Protein AF-A0A200QTE1-F1 (afdb_monomer)

Radius of gyration: 19.61 Å; Cα contacts (8 Å, |Δi|>4): 58; chains: 1; bounding box: 22×60×49 Å

Solvent-accessible surface area (backbone atoms only — not comparable to full-atom values): 6431 Å² total; per-residue (Å²): 136,90,78,73,73,69,62,63,56,53,54,54,53,51,53,54,50,55,60,58,59,72,65,70,84,70,94,70,82,94,59,93,69,75,77,75,53,72,73,73,48,52,71,33,50,57,42,32,68,33,73,85,45,92,68,72,58,65,67,24,39,50,45,56,66,76,40,51,74,46,49,43,59,44,68,71,36,68,76,48,50,75,62,45,44,67,68,31,45,50,52,50,30,56,75,56,72,46,75,85,79,94,112

Nearest PDB structures (foldseek):
  4csa-assembly1_A  TM=2.570E-01  e=8.428E+00  human metapneumovirus

Sequence (103 aa):
MTMKTTSCTYIAVLMVAFVLVLSHEATVSTVAAATCNVNEFQPCYSLITSPDSPVSPEACCTVLKQRQNCICEFLVNPNFKNLVNPKNAEALAKRCGLAPPKC

Organism: Macleaya cordata (NCBI:txid56857)

Structure (mmCIF, N/CA/C/O backbone):
data_AF-A0A200QTE1-F1
#
_entry.id   AF-A0A200QTE1-F1
#
loop_
_atom_site.group_PDB
_atom_site.id
_atom_site.type_symbol
_atom_site.label_atom_id
_atom_site.label_alt_id
_atom_site.label_comp_id
_atom_site.label_asym_id
_atom_site.label_entity_id
_atom_site.label_seq_id
_atom_site.pdbx_PDB_ins_code
_atom_site.Cartn_x
_atom_site.Cartn_y
_atom_site.Cartn_z
_atom_site.occupancy
_atom_site.B_iso_or_equiv
_atom_site.auth_seq_id
_atom_site.auth_comp_id
_atom_site.auth_asym_id
_atom_site.auth_atom_id
_atom_site.pdbx_PDB_model_num
ATOM 1 N N . MET A 1 1 ? -6.217 49.472 31.608 1.00 38.44 1 MET A N 1
ATOM 2 C CA . MET A 1 1 ? -6.726 48.783 30.403 1.00 38.44 1 MET A CA 1
ATOM 3 C C . MET A 1 1 ? -6.256 47.335 30.451 1.00 38.44 1 MET A C 1
ATOM 5 O O . MET A 1 1 ? -5.108 47.053 30.147 1.00 38.44 1 MET A O 1
ATOM 9 N N . THR A 1 2 ? -7.102 46.429 30.938 1.00 40.25 2 THR A N 1
ATOM 10 C CA . THR A 1 2 ? -6.838 44.986 31.046 1.00 40.25 2 THR A CA 1
ATOM 11 C C . THR A 1 2 ? -7.227 44.307 29.731 1.00 40.25 2 THR A C 1
ATOM 13 O O . THR A 1 2 ? -8.350 43.847 29.546 1.00 40.25 2 THR A O 1
ATOM 16 N N . MET A 1 3 ? -6.309 44.306 28.761 1.00 44.44 3 MET A N 1
ATOM 17 C CA . MET A 1 3 ? -6.526 43.687 27.450 1.00 44.44 3 MET A CA 1
ATOM 18 C C . MET A 1 3 ? -6.125 42.206 27.467 1.00 44.44 3 MET A C 1
ATOM 20 O O . MET A 1 3 ? -4.959 41.856 27.347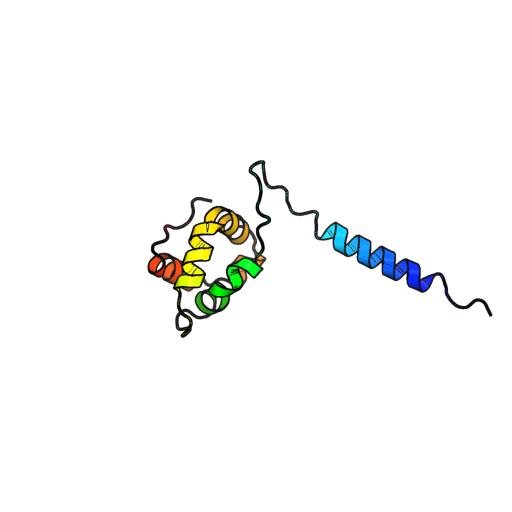 1.00 44.44 3 MET A O 1
ATOM 24 N N . LYS A 1 4 ? -7.145 41.350 27.600 1.00 48.12 4 LYS A N 1
ATOM 25 C CA . LYS A 1 4 ? -7.309 40.050 26.921 1.00 48.12 4 LYS A CA 1
ATOM 26 C C . LYS A 1 4 ? -6.081 39.120 26.831 1.00 48.12 4 LYS A C 1
ATOM 28 O O . LYS A 1 4 ? -5.751 38.645 25.751 1.00 48.12 4 LYS A O 1
ATOM 33 N N . THR A 1 5 ? -5.476 38.739 27.951 1.00 49.41 5 THR A N 1
ATOM 34 C CA . THR A 1 5 ? -4.512 37.615 27.985 1.00 49.41 5 THR A CA 1
ATOM 35 C C . THR A 1 5 ? -5.182 36.233 27.992 1.00 49.41 5 THR A C 1
ATOM 37 O O . THR A 1 5 ? -4.551 35.245 27.634 1.00 49.41 5 THR A O 1
ATOM 40 N N . THR A 1 6 ? -6.472 36.141 28.335 1.00 50.25 6 THR A N 1
ATOM 41 C CA . THR A 1 6 ? -7.208 34.866 28.482 1.00 50.25 6 THR A CA 1
ATOM 42 C C . THR A 1 6 ? -7.613 34.219 27.149 1.00 50.25 6 THR A C 1
ATOM 44 O O . THR A 1 6 ? -7.855 33.018 27.087 1.00 50.25 6 THR A O 1
ATOM 47 N N . SER A 1 7 ? -7.694 34.998 26.063 1.00 53.62 7 SER A N 1
ATOM 48 C CA . SER A 1 7 ? -8.218 34.511 24.776 1.00 53.62 7 SER A CA 1
ATOM 49 C C . SER A 1 7 ? -7.194 33.689 23.984 1.00 53.62 7 SER A C 1
ATOM 51 O O . SER A 1 7 ? -7.575 32.768 23.268 1.00 53.62 7 SER A O 1
ATOM 53 N N . CYS A 1 8 ? -5.899 33.994 24.122 1.00 51.88 8 CYS A N 1
ATOM 54 C CA . CYS A 1 8 ? -4.834 33.305 23.387 1.00 51.88 8 CYS A CA 1
ATOM 55 C C . CYS A 1 8 ? -4.511 31.928 23.983 1.00 51.88 8 CYS A C 1
ATOM 57 O O . CYS A 1 8 ? -4.215 30.990 23.247 1.00 51.88 8 CYS A O 1
ATOM 59 N N . THR A 1 9 ? -4.621 31.780 25.306 1.00 54.97 9 THR A N 1
ATOM 60 C CA . THR A 1 9 ? -4.415 30.497 25.994 1.00 54.97 9 THR A CA 1
ATOM 61 C C . THR A 1 9 ? -5.516 29.490 25.673 1.00 54.97 9 THR A C 1
ATOM 63 O O . THR A 1 9 ? -5.220 28.313 25.498 1.00 54.97 9 THR A O 1
ATOM 66 N N . TYR A 1 10 ? -6.764 29.936 25.508 1.00 55.56 10 TYR A N 1
ATOM 67 C CA . TYR A 1 10 ? -7.885 29.042 25.193 1.00 55.56 10 TYR A CA 1
ATOM 68 C C . TYR A 1 10 ? -7.768 28.417 23.792 1.00 55.56 10 TYR A C 1
ATOM 70 O O . TYR A 1 10 ? -8.023 27.228 23.614 1.00 55.56 10 TYR A O 1
ATOM 78 N N . 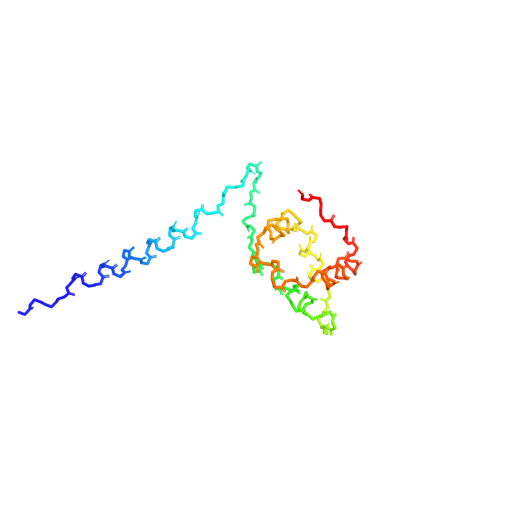ILE A 1 11 ? -7.308 29.1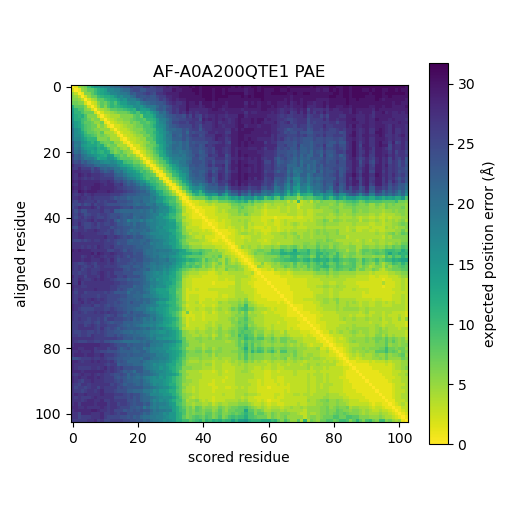98 22.808 1.00 56.88 11 ILE A N 1
ATOM 79 C CA . ILE A 1 11 ? -7.084 28.731 21.429 1.00 56.88 11 ILE A CA 1
ATOM 80 C C . ILE A 1 11 ? -5.916 27.735 21.377 1.00 56.88 11 ILE A C 1
ATOM 82 O O . ILE A 1 11 ? -6.006 26.715 20.695 1.00 56.88 11 ILE A O 1
ATOM 86 N N . ALA A 1 12 ? -4.845 27.987 22.136 1.00 55.72 12 ALA A N 1
ATOM 87 C CA . ALA A 1 12 ? -3.702 27.080 22.211 1.00 55.72 12 ALA A CA 1
ATOM 88 C C . ALA A 1 12 ? -4.078 25.724 22.836 1.00 55.72 12 ALA A C 1
ATOM 90 O O . ALA A 1 12 ? -3.689 24.680 22.318 1.00 55.72 12 ALA A O 1
ATOM 91 N N . VAL A 1 13 ? -4.887 25.723 23.901 1.00 57.88 13 VAL A N 1
ATOM 92 C CA . VAL A 1 13 ? -5.343 24.488 24.563 1.00 57.88 13 VAL A CA 1
ATOM 93 C C . VAL A 1 13 ? -6.300 23.687 23.671 1.00 57.88 13 VAL A C 1
ATOM 95 O O . VAL A 1 13 ? -6.186 22.465 23.606 1.00 57.88 13 VAL A O 1
ATOM 98 N N . LEU A 1 14 ? -7.187 24.355 22.925 1.00 54.72 14 LEU A N 1
ATOM 99 C CA . LEU A 1 14 ? -8.088 23.700 21.966 1.00 54.72 14 LEU A CA 1
ATOM 100 C C . LEU A 1 14 ? -7.340 23.060 20.790 1.00 54.72 14 LEU A C 1
ATOM 102 O O . LEU A 1 14 ? -7.683 21.952 20.386 1.00 54.72 14 LEU A O 1
ATOM 106 N N . MET A 1 15 ? -6.293 23.710 20.275 1.00 53.16 15 MET A N 1
ATOM 107 C CA . MET A 1 15 ? -5.453 23.150 19.208 1.00 53.16 15 MET A CA 1
ATOM 108 C C . MET A 1 15 ? -4.687 21.908 19.676 1.00 53.16 15 MET A C 1
ATOM 110 O O . MET A 1 15 ? -4.647 20.908 18.964 1.00 53.16 15 MET A O 1
ATOM 114 N N . VAL A 1 16 ? -4.131 21.928 20.893 1.00 54.56 16 VAL A N 1
ATOM 115 C CA . VAL A 1 16 ? -3.433 20.762 21.462 1.00 54.56 16 VAL A CA 1
ATOM 116 C C . VAL A 1 16 ? -4.412 19.614 21.730 1.00 54.56 16 VAL A C 1
ATOM 118 O O . VAL A 1 16 ? -4.096 18.464 21.438 1.00 54.56 16 VAL A O 1
ATOM 121 N N . ALA A 1 17 ? -5.628 19.908 22.200 1.00 51.75 17 ALA A N 1
ATOM 122 C CA . ALA A 1 17 ? -6.663 18.895 22.398 1.00 51.75 17 ALA A CA 1
ATOM 123 C C . ALA A 1 17 ? -7.129 18.257 21.075 1.00 51.75 17 ALA A C 1
ATOM 125 O O . ALA A 1 17 ? -7.323 17.046 21.025 1.00 51.75 17 ALA A O 1
ATOM 126 N N . PHE A 1 18 ? -7.247 19.029 19.988 1.00 49.62 18 PHE A N 1
ATOM 127 C CA . PHE A 1 18 ? -7.647 18.493 18.679 1.00 49.62 18 PHE A CA 1
ATOM 128 C C . PHE A 1 18 ? -6.575 17.569 18.075 1.00 49.62 18 PHE A C 1
ATOM 130 O O . PHE A 1 18 ? -6.902 16.539 17.489 1.00 49.62 18 PHE A O 1
ATOM 137 N N . VAL A 1 19 ? -5.291 17.881 18.287 1.00 52.03 19 VAL A N 1
ATOM 138 C CA . VAL A 1 19 ? -4.168 17.020 17.870 1.00 52.03 19 VAL A CA 1
ATOM 139 C C . VAL A 1 19 ? -4.109 15.725 18.691 1.00 52.03 19 VAL A C 1
ATOM 141 O O . VAL A 1 19 ? -3.772 14.677 18.146 1.00 52.03 19 VAL A O 1
ATOM 144 N N . LEU A 1 20 ? -4.475 15.767 19.977 1.00 48.66 20 LEU A N 1
ATOM 145 C CA . LEU A 1 20 ? -4.486 14.588 20.855 1.00 48.66 20 LEU A CA 1
ATOM 146 C C . LEU A 1 20 ? -5.690 13.656 20.634 1.00 48.66 20 LEU A C 1
ATOM 148 O O . LEU A 1 20 ? -5.612 12.472 20.956 1.00 48.66 20 LEU A O 1
ATOM 152 N N . VAL A 1 21 ? -6.799 14.162 20.088 1.00 49.41 21 VAL A N 1
ATOM 153 C CA . VAL A 1 21 ? -7.969 13.333 19.745 1.00 49.41 21 VAL A CA 1
ATOM 154 C C . VAL A 1 21 ? -7.758 12.596 18.416 1.00 49.41 21 VAL A C 1
ATOM 156 O O . VAL A 1 21 ? -8.191 11.456 18.284 1.00 49.41 21 VAL A O 1
ATOM 159 N N . LEU A 1 22 ? -7.012 13.180 17.472 1.00 47.62 22 LEU A N 1
ATOM 160 C CA . LEU A 1 22 ? -6.654 12.528 16.201 1.00 47.62 22 LEU A CA 1
ATOM 161 C C . LEU A 1 22 ? -5.628 11.390 16.349 1.00 47.62 22 LEU A C 1
ATOM 163 O O . LEU A 1 22 ? -5.418 10.634 15.406 1.00 47.62 22 LEU A O 1
ATOM 167 N N . SER A 1 23 ? -4.978 11.254 17.508 1.00 46.06 23 SER A N 1
ATOM 168 C CA . SER A 1 23 ? -3.996 10.195 17.774 1.00 46.06 23 SER A CA 1
ATOM 169 C C . SER A 1 23 ? -4.570 8.975 18.505 1.00 46.06 23 SER A C 1
ATOM 171 O O . SER A 1 23 ? -3.823 8.040 18.788 1.00 46.06 23 SER A O 1
ATOM 173 N N . HIS A 1 24 ? -5.876 8.951 18.803 1.00 40.38 24 HIS A N 1
ATOM 174 C CA . HIS A 1 24 ? -6.502 7.883 19.596 1.00 40.38 24 HIS A CA 1
ATOM 175 C C . HIS A 1 24 ? -7.088 6.708 18.797 1.00 40.38 24 HIS A C 1
ATOM 177 O O . HIS A 1 24 ? -7.682 5.806 19.385 1.00 40.38 24 HIS A O 1
ATOM 183 N N . GLU A 1 25 ? -6.877 6.653 17.485 1.00 47.00 25 GLU A N 1
ATOM 184 C CA . GLU A 1 25 ? -7.290 5.525 16.643 1.00 47.00 25 GLU A CA 1
ATOM 185 C C . GLU A 1 25 ? -6.079 4.785 16.065 1.00 47.00 25 GLU A C 1
ATOM 187 O O . GLU A 1 25 ? -5.831 4.765 14.867 1.00 47.00 25 GLU A O 1
ATOM 192 N N . ALA A 1 26 ? -5.299 4.157 16.945 1.00 42.72 26 ALA A N 1
ATOM 193 C CA . ALA A 1 26 ? -4.294 3.176 16.544 1.00 42.72 26 ALA A CA 1
ATOM 194 C C . ALA A 1 26 ? -4.229 2.027 17.557 1.00 42.72 26 ALA A C 1
ATOM 196 O O . ALA A 1 26 ? -3.205 1.751 18.179 1.00 42.72 26 ALA A O 1
ATOM 197 N N . THR A 1 27 ? -5.352 1.336 17.740 1.00 46.50 27 THR A N 1
ATOM 198 C CA . THR A 1 27 ? -5.345 -0.026 18.273 1.00 46.50 27 THR A CA 1
ATOM 199 C C . THR A 1 27 ? -4.918 -0.978 17.161 1.00 46.50 27 THR A C 1
ATOM 201 O O . THR A 1 27 ? -5.754 -1.615 16.531 1.00 46.50 27 THR A O 1
ATOM 204 N N . VAL A 1 28 ? -3.611 -1.091 16.901 1.00 46.00 28 VAL A N 1
ATOM 205 C CA . VAL A 1 28 ? -3.095 -2.185 16.067 1.00 46.00 28 VAL A CA 1
ATOM 206 C C . VAL A 1 28 ? -1.897 -2.849 16.734 1.00 46.00 28 VAL A C 1
ATOM 208 O O . VAL A 1 28 ? -0.863 -2.250 17.020 1.00 46.00 28 VAL A O 1
ATOM 211 N N . SER A 1 29 ? -2.123 -4.126 17.008 1.00 42.97 29 SER A N 1
ATOM 212 C CA . SER A 1 29 ? -1.243 -5.138 17.561 1.00 42.97 29 SER A CA 1
ATOM 213 C C . SER A 1 29 ? 0.198 -5.098 17.038 1.00 42.97 29 SER A C 1
ATOM 215 O O . SER A 1 29 ? 0.458 -5.219 15.848 1.00 42.97 29 SER A O 1
ATOM 217 N N . THR A 1 30 ? 1.135 -5.014 17.981 1.00 47.06 30 THR A N 1
ATOM 218 C CA . THR A 1 30 ? 2.398 -5.775 18.061 1.00 47.06 30 THR A CA 1
ATOM 219 C C . THR A 1 30 ? 2.976 -6.387 16.772 1.00 47.06 30 THR A C 1
ATOM 221 O O . THR A 1 30 ? 3.075 -7.603 16.670 1.00 47.06 30 THR A O 1
ATOM 224 N N . VAL A 1 31 ? 3.473 -5.569 15.850 1.00 43.72 31 VAL A N 1
ATOM 225 C CA . VAL A 1 31 ? 4.682 -5.808 15.034 1.00 43.72 31 VAL A CA 1
ATOM 226 C C . VAL A 1 31 ? 5.182 -4.411 14.694 1.00 43.72 31 VAL A C 1
ATOM 228 O O . VAL A 1 31 ? 4.350 -3.593 14.335 1.00 43.72 31 VAL A O 1
ATOM 231 N N . ALA A 1 32 ? 6.476 -4.112 14.863 1.00 44.72 32 ALA A N 1
ATOM 232 C CA . ALA A 1 32 ? 7.096 -2.802 14.616 1.00 44.72 32 ALA A CA 1
ATOM 233 C C . ALA A 1 32 ? 6.413 -2.018 13.472 1.00 44.72 32 ALA A C 1
ATOM 235 O O . ALA A 1 32 ? 6.715 -2.216 12.295 1.00 44.72 32 ALA A O 1
ATOM 236 N N . ALA A 1 33 ? 5.437 -1.182 13.832 1.00 46.66 33 ALA A N 1
ATOM 237 C CA . ALA A 1 33 ? 4.534 -0.581 12.872 1.00 46.66 33 ALA A CA 1
ATOM 238 C C . ALA A 1 33 ? 5.266 0.606 12.265 1.00 46.66 33 ALA A C 1
ATOM 240 O O . ALA A 1 33 ? 5.412 1.654 12.894 1.00 46.66 33 ALA A O 1
ATOM 241 N N . ALA A 1 34 ? 5.748 0.444 11.034 1.00 53.59 34 ALA A N 1
ATOM 242 C CA . ALA A 1 34 ? 5.861 1.604 10.173 1.00 53.59 34 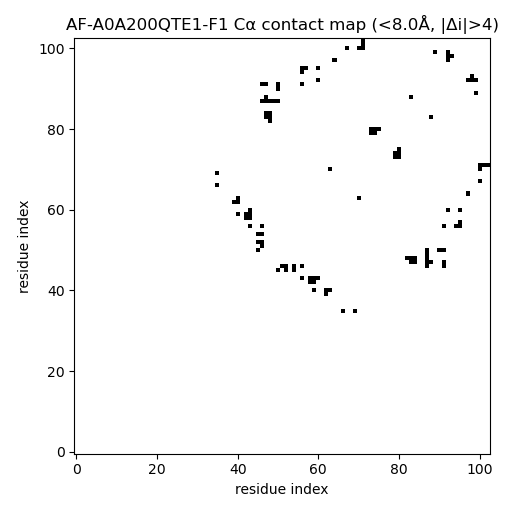ALA A CA 1
ATOM 243 C C . ALA A 1 34 ? 4.461 2.223 10.142 1.00 53.59 34 ALA A C 1
ATOM 245 O O . ALA A 1 34 ? 3.519 1.572 9.696 1.00 53.59 34 ALA A O 1
ATOM 246 N N . THR A 1 35 ? 4.313 3.414 10.712 1.00 67.25 35 THR A N 1
ATOM 247 C CA . THR A 1 35 ? 3.046 4.137 10.766 1.00 67.25 35 THR A CA 1
ATOM 248 C C . THR A 1 35 ? 2.488 4.214 9.353 1.00 67.25 35 THR A C 1
ATOM 250 O O . THR A 1 35 ? 3.099 4.831 8.481 1.00 67.25 35 THR A O 1
ATOM 253 N N . CYS A 1 36 ? 1.364 3.543 9.106 1.00 73.69 36 CYS A N 1
ATOM 254 C CA . CYS A 1 36 ? 0.765 3.476 7.784 1.00 73.69 36 CYS A CA 1
ATOM 255 C C . CYS A 1 36 ? 0.269 4.865 7.383 1.00 73.69 36 CYS A C 1
ATOM 257 O O . CYS A 1 36 ? -0.768 5.334 7.846 1.00 73.69 36 CYS A O 1
ATOM 259 N N . ASN A 1 37 ? 1.037 5.552 6.535 1.00 81.00 37 ASN A N 1
ATOM 260 C CA . ASN A 1 37 ? 0.716 6.898 6.090 1.00 81.00 37 ASN A CA 1
ATOM 261 C C . ASN A 1 37 ? 0.186 6.860 4.656 1.00 81.00 37 ASN A C 1
ATOM 263 O O . ASN A 1 37 ? 0.865 6.437 3.724 1.00 81.00 37 ASN A O 1
ATOM 267 N N . VAL A 1 38 ? -1.035 7.353 4.475 1.00 77.00 38 VAL A N 1
ATOM 268 C CA . VAL A 1 38 ? -1.732 7.436 3.183 1.00 77.00 38 VAL A CA 1
ATOM 269 C C . VAL A 1 38 ? -0.904 8.181 2.136 1.00 77.00 38 VAL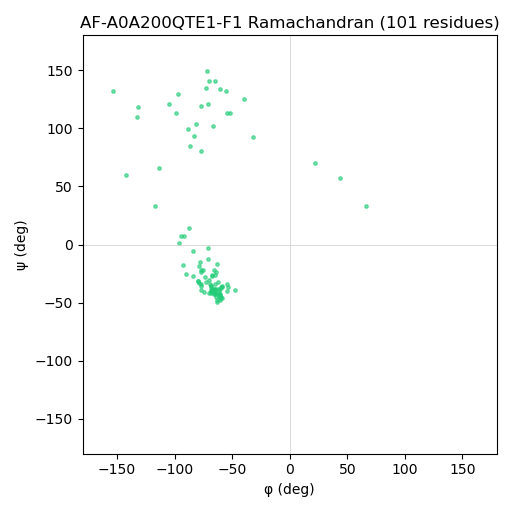 A C 1
ATOM 271 O O . VAL A 1 38 ? -0.927 7.824 0.960 1.00 77.00 38 VAL A O 1
ATOM 274 N N . ASN A 1 39 ? -0.130 9.184 2.557 1.00 81.50 39 ASN A N 1
ATOM 275 C CA . ASN A 1 39 ? 0.703 9.978 1.659 1.00 81.50 39 ASN A CA 1
ATOM 276 C C . ASN A 1 39 ? 1.807 9.144 0.996 1.00 81.50 39 ASN A C 1
ATOM 278 O O . ASN A 1 39 ? 2.240 9.483 -0.102 1.00 81.50 39 ASN A O 1
ATOM 282 N N . GLU A 1 40 ? 2.227 8.023 1.593 1.00 82.44 40 GLU A N 1
ATOM 283 C CA . GLU A 1 40 ? 3.177 7.106 0.949 1.00 82.44 40 GLU A CA 1
ATOM 284 C C . GLU A 1 40 ? 2.583 6.445 -0.305 1.00 82.44 40 GLU A C 1
ATOM 286 O O . GLU A 1 40 ? 3.322 6.045 -1.200 1.00 82.44 40 GLU A O 1
ATOM 291 N N . PHE A 1 41 ? 1.250 6.391 -0.417 1.00 83.94 41 PHE A N 1
ATOM 292 C CA . PHE A 1 41 ? 0.512 5.849 -1.560 1.00 83.94 41 PHE A CA 1
ATOM 293 C C . PHE A 1 41 ? 0.105 6.922 -2.578 1.00 83.94 41 PHE A C 1
ATOM 295 O O . PHE A 1 41 ? -0.582 6.616 -3.554 1.00 83.94 41 PHE A O 1
ATOM 302 N N . GLN A 1 42 ? 0.569 8.166 -2.419 1.00 84.00 42 GLN A N 1
ATOM 303 C CA . GLN A 1 42 ? 0.374 9.236 -3.399 1.00 84.00 42 GLN A CA 1
ATOM 304 C C . GLN A 1 42 ? 0.698 8.833 -4.854 1.00 84.00 42 GLN A C 1
ATOM 306 O O . GLN A 1 42 ? -0.086 9.219 -5.728 1.00 84.00 42 GLN A O 1
ATOM 311 N N . PRO A 1 43 ? 1.749 8.038 -5.178 1.00 83.31 43 PRO A N 1
ATOM 312 C CA . PRO A 1 43 ? 1.982 7.606 -6.562 1.00 83.31 43 PRO A CA 1
ATOM 313 C C . PRO A 1 43 ? 0.861 6.726 -7.141 1.00 83.31 43 PRO A C 1
ATOM 315 O O . PRO A 1 43 ? 0.772 6.571 -8.356 1.00 83.31 43 PRO A O 1
ATOM 318 N N . CYS A 1 44 ? -0.008 6.159 -6.303 1.00 85.25 44 CYS A N 1
ATOM 319 C CA . CYS A 1 44 ? -1.134 5.330 -6.724 1.00 85.25 44 CYS A CA 1
ATOM 320 C C . CYS A 1 44 ? -2.442 6.101 -6.906 1.00 85.25 44 CYS A C 1
ATOM 322 O O . CYS A 1 44 ? -3.351 5.591 -7.558 1.00 85.25 44 CYS A O 1
ATOM 324 N N . TYR A 1 45 ? -2.566 7.308 -6.348 1.00 82.69 45 TYR A N 1
ATOM 325 C CA . TYR A 1 45 ? -3.849 8.007 -6.266 1.00 82.69 45 TYR A CA 1
ATOM 326 C C . TYR A 1 45 ? -4.478 8.241 -7.646 1.00 82.69 45 TYR A C 1
ATOM 328 O O . TYR A 1 45 ? -5.649 7.924 -7.865 1.00 82.69 45 TYR A O 1
ATOM 336 N N . SER A 1 46 ? -3.682 8.704 -8.612 1.00 80.12 46 SER A N 1
ATOM 337 C CA . SER A 1 46 ? -4.150 8.950 -9.981 1.00 80.12 46 SER A CA 1
ATOM 338 C C . SER A 1 46 ? -4.588 7.672 -10.701 1.00 80.12 46 SER A C 1
ATOM 340 O O . SER A 1 46 ? -5.542 7.720 -11.464 1.00 80.12 46 SER A O 1
ATOM 342 N N . LEU A 1 47 ? -3.944 6.531 -10.427 1.00 80.81 47 LEU A N 1
ATOM 343 C CA . LEU A 1 47 ? -4.266 5.232 -11.042 1.00 80.81 47 LEU A CA 1
ATOM 344 C C . LEU A 1 47 ? -5.496 4.571 -10.418 1.00 80.81 47 LEU A C 1
ATOM 346 O O . LEU A 1 47 ? -6.246 3.871 -11.092 1.00 80.81 47 LEU A O 1
ATOM 350 N N . ILE A 1 48 ? -5.704 4.786 -9.121 1.00 79.69 48 ILE A N 1
ATOM 351 C CA . ILE A 1 48 ? -6.865 4.264 -8.403 1.00 79.69 48 ILE A CA 1
ATOM 352 C C . ILE A 1 48 ? -8.125 5.061 -8.771 1.00 79.69 48 ILE A C 1
ATOM 354 O O . ILE A 1 48 ? -9.198 4.485 -8.973 1.00 79.69 48 ILE A O 1
ATOM 358 N N . THR A 1 49 ? -7.995 6.383 -8.891 1.00 78.56 49 THR A N 1
ATOM 359 C CA . THR A 1 49 ? -9.104 7.270 -9.269 1.00 78.56 49 THR A CA 1
ATOM 360 C C . THR A 1 49 ? -9.411 7.210 -10.765 1.00 78.56 49 THR A C 1
ATOM 362 O O . THR A 1 49 ? -10.581 7.197 -11.137 1.00 78.56 49 THR A O 1
ATOM 365 N N . SER A 1 50 ? -8.387 7.118 -11.619 1.00 80.12 50 SER A N 1
ATOM 366 C CA . SER A 1 50 ? -8.515 7.049 -13.080 1.00 80.12 50 SER A CA 1
ATOM 367 C C . SER A 1 50 ? -7.646 5.919 -13.655 1.00 80.12 50 SER A C 1
ATOM 369 O O . SER A 1 50 ? -6.420 6.048 -13.691 1.00 80.12 50 SER A O 1
ATOM 371 N N . PRO A 1 51 ? -8.240 4.820 -14.153 1.00 70.12 51 PRO A N 1
ATOM 372 C CA . PRO A 1 51 ? -7.473 3.676 -14.647 1.00 70.12 51 PRO A CA 1
ATOM 373 C C . PRO A 1 51 ? -6.690 4.006 -15.931 1.00 70.12 51 PRO A C 1
ATOM 375 O O . PRO A 1 51 ? -5.634 3.423 -16.163 1.00 70.12 51 PRO A O 1
ATOM 378 N N . ASP A 1 52 ? -7.160 4.987 -16.710 1.00 73.62 52 ASP A N 1
ATOM 379 C CA . ASP A 1 52 ? -6.528 5.491 -17.939 1.00 73.62 52 ASP A CA 1
ATOM 380 C C . ASP A 1 52 ? -5.499 6.606 -17.685 1.00 73.62 52 ASP A C 1
ATOM 382 O O . ASP A 1 52 ? -5.112 7.336 -18.600 1.00 73.62 52 ASP A O 1
ATOM 386 N N . SER A 1 53 ? -5.067 6.795 -16.434 1.00 76.81 53 SER A N 1
ATOM 387 C CA . SER A 1 53 ? -4.066 7.811 -16.123 1.00 76.81 53 SER A CA 1
ATOM 388 C C . SER A 1 53 ? -2.759 7.527 -16.885 1.00 76.81 53 SER A C 1
ATOM 390 O O . SER A 1 53 ? -2.272 6.393 -16.854 1.00 76.81 53 SER A O 1
ATOM 392 N N . PRO A 1 54 ? -2.137 8.538 -17.528 1.00 74.06 54 PRO A N 1
ATOM 393 C CA . PRO A 1 54 ? -0.891 8.362 -18.279 1.00 74.06 54 PRO A CA 1
ATOM 394 C C . PRO A 1 54 ? 0.324 8.109 -17.374 1.00 74.06 54 PRO A C 1
ATOM 396 O O . PRO A 1 54 ? 1.436 7.932 -17.866 1.00 74.06 54 PRO A O 1
ATOM 399 N N . VAL A 1 55 ? 0.138 8.129 -16.049 1.00 77.88 55 VAL A N 1
ATOM 400 C CA . VAL A 1 55 ? 1.215 7.891 -15.091 1.00 77.88 55 VAL A CA 1
ATOM 401 C C . VAL A 1 55 ? 1.660 6.431 -15.118 1.00 77.88 55 VAL A C 1
ATOM 403 O O . VAL A 1 55 ? 0.865 5.493 -15.226 1.00 77.88 55 VAL A O 1
ATOM 406 N N . SER A 1 56 ? 2.968 6.246 -15.002 1.00 79.38 56 SER A N 1
ATOM 407 C CA . SER A 1 56 ? 3.580 4.926 -15.018 1.00 79.38 56 SER A CA 1
ATOM 408 C C . SER A 1 56 ? 3.285 4.171 -13.708 1.00 79.38 56 SER A C 1
ATOM 410 O O . SER A 1 56 ? 3.388 4.756 -12.626 1.00 79.38 56 SER A O 1
ATOM 412 N N . PRO A 1 57 ? 2.889 2.887 -13.759 1.00 84.69 57 PRO A N 1
ATOM 413 C CA . PRO A 1 57 ? 2.421 2.139 -12.596 1.00 84.69 57 PRO A CA 1
ATOM 414 C C . PRO A 1 57 ? 3.556 1.650 -11.694 1.00 84.69 57 PRO A C 1
ATOM 416 O O . PRO A 1 57 ? 3.275 1.237 -10.577 1.00 84.69 57 PRO A O 1
ATOM 419 N N . GLU A 1 58 ? 4.821 1.653 -12.127 1.00 89.25 58 GLU A N 1
ATOM 420 C CA . GLU A 1 58 ? 5.907 0.942 -11.437 1.00 89.25 58 GLU A CA 1
ATOM 421 C C . GLU A 1 58 ? 6.162 1.498 -10.036 1.00 89.25 58 GLU A C 1
ATOM 423 O O . GLU A 1 58 ? 6.322 0.730 -9.082 1.00 89.25 58 GLU A O 1
ATOM 428 N N . ALA A 1 59 ? 6.148 2.827 -9.897 1.00 87.25 59 ALA A N 1
ATOM 429 C CA . ALA A 1 59 ? 6.292 3.489 -8.604 1.00 87.25 59 ALA A CA 1
ATOM 430 C C . ALA A 1 59 ? 5.142 3.098 -7.665 1.00 87.25 59 ALA A C 1
ATOM 432 O O . ALA A 1 59 ? 5.373 2.715 -6.519 1.00 87.25 59 ALA A O 1
ATOM 433 N N . CYS A 1 60 ? 3.909 3.095 -8.178 1.00 88.88 60 CYS A N 1
ATOM 434 C CA . CYS A 1 60 ? 2.752 2.650 -7.413 1.00 88.88 60 CYS A CA 1
ATOM 435 C C . CYS A 1 60 ? 2.851 1.164 -7.028 1.00 88.88 60 CYS A C 1
ATOM 437 O O . CYS A 1 60 ? 2.695 0.810 -5.861 1.00 88.88 60 CYS A O 1
ATOM 439 N N . CYS A 1 61 ? 3.179 0.283 -7.975 1.00 89.81 61 CYS A N 1
ATOM 440 C CA . CYS A 1 61 ? 3.326 -1.148 -7.727 1.00 89.81 61 CYS A CA 1
ATOM 441 C C . CYS A 1 61 ? 4.398 -1.445 -6.673 1.00 89.81 61 CYS A C 1
ATOM 443 O O . CYS A 1 61 ? 4.236 -2.372 -5.880 1.00 89.81 61 CYS A O 1
ATOM 445 N N . THR A 1 62 ? 5.484 -0.670 -6.656 1.00 90.00 62 THR A N 1
ATOM 446 C CA . THR A 1 62 ? 6.556 -0.797 -5.661 1.00 90.00 62 THR A CA 1
ATOM 447 C C . THR A 1 62 ? 6.035 -0.491 -4.261 1.00 90.00 62 THR A C 1
ATOM 449 O O . THR A 1 62 ? 6.205 -1.311 -3.359 1.00 90.00 62 THR A O 1
ATOM 452 N N . VAL A 1 63 ? 5.322 0.627 -4.092 1.00 86.62 63 VAL A N 1
ATOM 453 C CA . VAL A 1 63 ? 4.708 0.995 -2.808 1.00 86.62 63 VAL A CA 1
ATOM 454 C C . VAL A 1 63 ? 3.694 -0.058 -2.363 1.00 86.62 63 VAL A C 1
ATOM 456 O O . VAL A 1 63 ? 3.760 -0.535 -1.230 1.00 86.62 63 VAL A O 1
ATOM 459 N N . LEU A 1 64 ? 2.801 -0.490 -3.261 1.00 87.38 64 LEU A N 1
ATOM 460 C CA . LEU A 1 64 ? 1.783 -1.497 -2.947 1.00 87.38 64 LEU A CA 1
ATOM 461 C C . LEU A 1 64 ? 2.402 -2.830 -2.489 1.00 87.38 64 LEU A C 1
ATOM 463 O O . LEU A 1 64 ? 1.871 -3.482 -1.592 1.00 87.38 64 LEU A O 1
ATOM 467 N N . LYS A 1 65 ? 3.540 -3.232 -3.071 1.00 86.69 65 LYS A N 1
ATOM 468 C CA . LYS A 1 65 ? 4.289 -4.434 -2.664 1.00 86.69 65 LYS A CA 1
ATOM 469 C C . LYS A 1 65 ? 4.954 -4.274 -1.300 1.00 86.69 65 LYS A C 1
ATOM 471 O O . LYS A 1 65 ? 4.921 -5.202 -0.500 1.00 86.69 65 LYS A O 1
ATOM 476 N N . GLN A 1 66 ? 5.548 -3.115 -1.029 1.00 87.00 66 GLN A N 1
ATOM 477 C CA . GLN A 1 66 ? 6.265 -2.856 0.224 1.00 87.00 66 GLN A CA 1
ATOM 478 C C . GLN A 1 66 ? 5.327 -2.667 1.421 1.00 87.00 66 GLN A C 1
ATOM 480 O O . GLN A 1 66 ? 5.709 -2.947 2.555 1.00 87.00 66 GLN A O 1
ATOM 485 N N . ARG A 1 67 ? 4.103 -2.187 1.181 1.00 84.56 67 ARG A N 1
ATOM 486 C CA . ARG A 1 67 ? 3.170 -1.752 2.228 1.00 84.56 67 ARG A CA 1
ATOM 487 C C . ARG A 1 67 ? 1.880 -2.579 2.276 1.00 84.56 67 ARG A C 1
ATOM 489 O O . ARG A 1 67 ? 0.832 -2.047 2.629 1.00 84.56 67 ARG A O 1
ATOM 496 N N . GLN A 1 68 ? 1.936 -3.878 1.967 1.00 81.81 68 GLN A N 1
ATOM 497 C CA . GLN A 1 68 ? 0.739 -4.739 1.954 1.00 81.81 68 GLN A CA 1
ATOM 498 C C . GLN A 1 68 ? -0.053 -4.725 3.268 1.00 81.81 68 GLN A C 1
ATOM 500 O O . GLN A 1 68 ? -1.278 -4.656 3.230 1.00 81.81 68 GLN A O 1
ATOM 505 N N . ASN A 1 69 ? 0.629 -4.720 4.418 1.00 80.0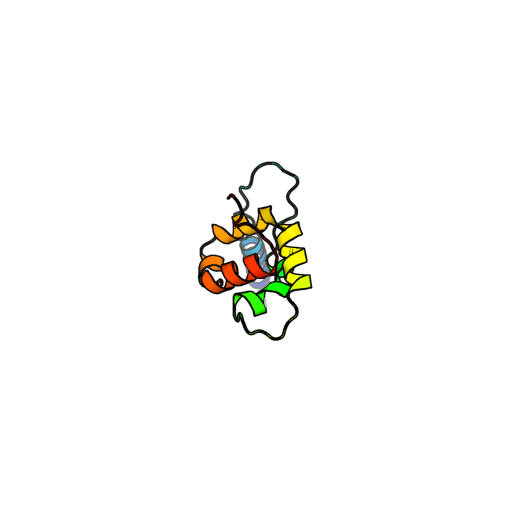0 69 ASN A N 1
ATOM 506 C CA . ASN A 1 69 ? -0.036 -4.674 5.723 1.00 80.00 69 ASN A CA 1
ATOM 507 C C . ASN A 1 69 ? -0.865 -3.387 5.913 1.00 80.00 69 ASN A C 1
ATOM 509 O O . ASN A 1 69 ? -1.981 -3.439 6.415 1.00 80.00 69 ASN A O 1
ATOM 513 N N . CYS A 1 70 ? -0.369 -2.246 5.426 1.00 84.31 70 CYS A N 1
ATOM 514 C CA . CYS A 1 70 ? -1.086 -0.969 5.490 1.00 84.31 70 CYS A CA 1
ATOM 515 C C . CYS A 1 70 ? -2.310 -0.923 4.572 1.00 84.31 70 CYS A C 1
ATOM 517 O O . CYS A 1 70 ? -3.301 -0.267 4.881 1.00 84.31 70 CYS A O 1
ATOM 519 N N . ILE A 1 71 ? -2.271 -1.635 3.443 1.00 82.62 71 ILE A N 1
ATOM 520 C CA . ILE A 1 71 ? -3.422 -1.718 2.537 1.00 82.62 71 ILE A CA 1
ATOM 521 C C . ILE A 1 71 ? -4.615 -2.340 3.270 1.00 82.62 71 ILE A C 1
ATOM 523 O O . ILE A 1 71 ? -5.734 -1.871 3.091 1.00 82.62 71 ILE A O 1
ATOM 527 N N . CYS A 1 72 ? -4.393 -3.336 4.131 1.00 81.81 72 CYS A N 1
ATOM 528 C CA . CYS A 1 72 ? -5.462 -3.931 4.931 1.00 81.81 72 CYS A CA 1
ATOM 529 C C . CYS A 1 72 ? -6.143 -2.923 5.860 1.00 81.81 72 CYS A C 1
ATOM 531 O O . CYS A 1 72 ? -7.372 -2.875 5.911 1.00 81.81 72 CYS A O 1
ATOM 533 N N . GLU A 1 73 ? -5.364 -2.074 6.528 1.00 81.06 73 GLU A N 1
ATOM 534 C CA . GLU A 1 73 ? -5.899 -1.006 7.380 1.00 81.06 73 GLU A CA 1
ATOM 535 C C . GLU A 1 73 ? -6.743 -0.004 6.578 1.00 81.06 73 GLU A C 1
ATOM 537 O O . GLU A 1 73 ? -7.825 0.407 7.004 1.00 81.06 73 GLU A O 1
ATOM 542 N N . PHE A 1 74 ? -6.314 0.344 5.364 1.00 80.25 74 PHE A N 1
ATOM 543 C CA . PHE A 1 74 ? -7.092 1.233 4.499 1.00 80.25 74 PHE A CA 1
ATOM 544 C C . PHE A 1 74 ? -8.333 0.557 3.917 1.00 80.25 74 PHE A C 1
ATOM 546 O O . PHE A 1 74 ? -9.360 1.208 3.749 1.00 80.25 74 PHE A O 1
ATOM 553 N N . LEU A 1 75 ? -8.280 -0.750 3.654 1.00 77.88 75 LEU A N 1
ATOM 554 C CA . LEU A 1 75 ? -9.427 -1.512 3.168 1.00 77.88 75 LEU A CA 1
ATOM 555 C C . LEU A 1 75 ? -10.534 -1.641 4.211 1.00 77.88 75 LEU A C 1
ATOM 557 O O . LEU A 1 75 ? -11.685 -1.786 3.817 1.00 77.88 75 LEU A O 1
ATOM 561 N N . VAL A 1 76 ? -10.239 -1.594 5.511 1.00 79.00 76 VAL A N 1
ATOM 562 C CA . VAL A 1 76 ? -11.284 -1.606 6.550 1.00 79.00 76 VAL A CA 1
ATOM 563 C C . VAL A 1 76 ? -11.846 -0.213 6.824 1.00 79.00 76 VAL A C 1
ATOM 565 O O . VAL A 1 76 ? -13.017 -0.092 7.187 1.00 79.00 76 VAL A O 1
ATOM 568 N N . ASN A 1 77 ? -11.061 0.839 6.588 1.00 78.25 77 ASN A N 1
ATOM 569 C CA . ASN A 1 77 ? -11.467 2.209 6.868 1.00 78.25 77 ASN A CA 1
ATOM 570 C C . ASN A 1 77 ? -12.452 2.741 5.793 1.00 78.25 77 ASN A C 1
ATOM 572 O O . ASN A 1 77 ? -12.114 2.836 4.607 1.00 78.25 77 ASN A O 1
ATOM 576 N N . PRO A 1 78 ? -13.688 3.116 6.184 1.00 74.75 78 PRO A N 1
ATOM 577 C CA . PRO A 1 78 ? -14.748 3.489 5.247 1.00 74.75 78 PRO A CA 1
ATOM 578 C C . PRO A 1 78 ? -14.436 4.758 4.445 1.00 74.75 78 PRO A C 1
ATOM 580 O O . PRO A 1 78 ? -14.917 4.898 3.322 1.00 74.75 78 PRO A O 1
ATOM 583 N N . ASN A 1 79 ? -13.602 5.659 4.974 1.00 76.31 79 ASN A N 1
ATOM 584 C CA . ASN A 1 79 ? -13.218 6.879 4.267 1.00 76.31 79 ASN A CA 1
ATOM 585 C C . ASN A 1 79 ? -12.412 6.562 3.001 1.00 76.31 79 ASN A C 1
ATOM 587 O O . ASN A 1 79 ? -12.639 7.178 1.963 1.00 76.31 79 ASN A O 1
ATOM 591 N N . PHE A 1 80 ? -11.531 5.557 3.049 1.00 73.62 80 PHE A N 1
ATOM 592 C CA . PHE A 1 80 ? -10.759 5.131 1.878 1.00 73.62 80 PHE A CA 1
ATOM 593 C C . PHE A 1 80 ? -11.587 4.292 0.915 1.00 73.62 80 PHE A C 1
ATOM 595 O O . PHE A 1 80 ? -11.453 4.467 -0.295 1.00 73.62 80 PHE A O 1
ATOM 602 N N . LYS A 1 81 ? -12.499 3.447 1.417 1.00 70.69 81 LYS A N 1
ATOM 603 C CA . LYS A 1 81 ? -13.420 2.684 0.554 1.00 70.69 81 LYS A CA 1
ATOM 604 C C . LYS A 1 81 ? -14.194 3.575 -0.417 1.00 70.69 81 LYS A C 1
ATOM 606 O O . LYS A 1 81 ? -14.414 3.175 -1.553 1.00 70.69 81 LYS A O 1
ATOM 611 N N . ASN A 1 82 ? -14.574 4.778 0.010 1.00 74.88 82 ASN A N 1
ATOM 612 C CA . ASN A 1 82 ? -15.325 5.716 -0.827 1.00 74.88 82 ASN A CA 1
ATOM 613 C C . ASN A 1 82 ? -14.465 6.403 -1.904 1.00 74.88 82 ASN A C 1
ATOM 615 O O . ASN A 1 82 ? -15.005 6.882 -2.897 1.00 74.88 82 ASN A O 1
ATOM 619 N N . LEU A 1 83 ? -13.143 6.457 -1.722 1.00 72.69 83 LEU A N 1
ATOM 620 C CA . LEU A 1 83 ? -12.201 7.074 -2.667 1.00 72.69 83 LEU A CA 1
ATOM 621 C C . LEU A 1 83 ? -11.688 6.080 -3.713 1.00 72.69 83 LEU A C 1
ATOM 623 O O . LEU A 1 83 ? -11.275 6.467 -4.806 1.00 72.69 83 LEU A O 1
ATOM 627 N N . VAL A 1 84 ? -11.694 4.794 -3.369 1.00 77.50 84 VAL A N 1
ATOM 628 C CA . VAL A 1 84 ? -11.135 3.725 -4.188 1.00 77.50 84 VAL A CA 1
ATOM 629 C C . VAL A 1 84 ? -12.248 3.034 -4.964 1.00 77.50 84 VAL A C 1
ATOM 631 O O . VAL A 1 84 ? -13.075 2.326 -4.395 1.00 77.50 84 VAL A O 1
ATOM 634 N N . ASN A 1 85 ? -12.242 3.169 -6.293 1.00 81.38 85 ASN A N 1
ATOM 635 C CA . ASN A 1 85 ? -13.107 2.342 -7.125 1.00 81.38 85 ASN A CA 1
ATOM 636 C C . ASN A 1 85 ? -12.581 0.890 -7.113 1.00 81.38 85 ASN A C 1
ATOM 638 O O . ASN A 1 85 ? -11.447 0.658 -7.546 1.00 81.38 85 ASN A O 1
ATOM 642 N N . PRO A 1 86 ? -13.378 -0.101 -6.673 1.00 80.19 86 PRO A N 1
ATOM 643 C CA . PRO A 1 86 ? -12.912 -1.479 -6.529 1.00 80.19 86 PRO A CA 1
ATOM 644 C C . PRO A 1 86 ? -12.475 -2.104 -7.859 1.00 80.19 86 PRO A C 1
ATOM 646 O O . PRO A 1 86 ? -11.515 -2.870 -7.878 1.00 80.19 86 PRO A O 1
ATOM 649 N N . LYS A 1 87 ? -13.101 -1.734 -8.987 1.00 84.81 87 LYS A N 1
ATOM 650 C CA . LYS A 1 87 ? -12.694 -2.227 -10.314 1.00 84.81 87 LYS A CA 1
ATOM 651 C C . LYS A 1 87 ? -11.329 -1.681 -10.727 1.00 84.81 87 LYS A C 1
ATOM 653 O O . LYS A 1 87 ? -10.510 -2.428 -11.258 1.00 84.81 87 LYS A O 1
ATOM 658 N N . ASN A 1 88 ? -11.065 -0.404 -10.451 1.00 84.25 88 ASN A N 1
ATOM 659 C CA . ASN A 1 88 ? -9.775 0.221 -10.755 1.00 84.25 88 ASN A CA 1
ATOM 660 C C . ASN A 1 88 ? -8.668 -0.358 -9.869 1.00 84.25 88 ASN A C 1
ATOM 662 O O . ASN A 1 88 ? -7.584 -0.665 -10.358 1.00 84.25 88 ASN A O 1
ATOM 666 N N . ALA A 1 89 ? -8.956 -0.560 -8.580 1.00 82.94 89 ALA A N 1
ATOM 667 C CA . ALA A 1 89 ? -8.026 -1.186 -7.647 1.00 82.94 89 ALA A CA 1
ATOM 668 C C . ALA A 1 89 ? -7.680 -2.624 -8.062 1.00 82.94 89 ALA A C 1
ATOM 670 O O . ALA A 1 89 ? -6.509 -2.998 -8.051 1.00 82.94 89 ALA A O 1
ATOM 671 N N . GLU A 1 90 ? -8.671 -3.412 -8.491 1.00 84.62 90 GLU A N 1
ATOM 672 C CA . GLU A 1 90 ? -8.444 -4.765 -9.006 1.00 84.62 90 GLU A CA 1
ATOM 673 C C . GLU A 1 90 ? -7.599 -4.751 -10.290 1.00 84.62 90 GLU A C 1
ATOM 675 O O . GLU A 1 90 ? -6.646 -5.523 -10.416 1.00 84.62 90 GLU A O 1
ATOM 680 N N . ALA A 1 91 ? -7.906 -3.859 -11.237 1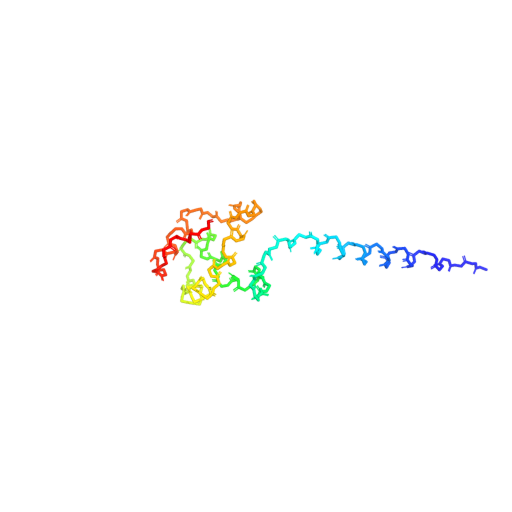.00 85.12 91 ALA A N 1
ATOM 681 C CA . ALA A 1 91 ? -7.137 -3.716 -12.471 1.00 85.12 91 ALA A CA 1
ATOM 682 C C . ALA A 1 91 ? -5.677 -3.323 -12.193 1.00 85.12 91 ALA A C 1
ATOM 684 O O . ALA A 1 91 ? -4.755 -3.903 -12.771 1.00 85.12 91 ALA A O 1
ATOM 685 N N . LEU A 1 92 ? -5.457 -2.389 -11.264 1.00 86.06 92 LEU A N 1
ATOM 686 C CA . LEU A 1 92 ? -4.127 -1.967 -10.834 1.00 86.06 92 LEU A CA 1
ATOM 687 C C . LEU A 1 92 ? -3.373 -3.102 -10.131 1.00 86.06 92 LEU A C 1
ATOM 689 O O . LEU A 1 92 ? -2.207 -3.341 -10.442 1.00 86.06 92 LEU A O 1
ATOM 693 N N . ALA A 1 93 ? -4.037 -3.859 -9.254 1.00 86.38 93 ALA A N 1
ATOM 694 C CA . ALA A 1 93 ? -3.447 -5.029 -8.610 1.00 86.38 93 ALA A CA 1
ATOM 695 C C . ALA A 1 93 ? -3.002 -6.076 -9.646 1.00 86.38 93 ALA A C 1
ATOM 697 O O . ALA A 1 93 ? -1.858 -6.533 -9.596 1.00 86.38 93 ALA A O 1
ATOM 698 N N . LYS A 1 94 ? -3.842 -6.377 -10.648 1.00 87.62 94 LYS A N 1
ATOM 699 C CA . LYS A 1 94 ? -3.486 -7.274 -11.762 1.00 87.62 94 LYS A CA 1
ATOM 700 C C . LYS A 1 94 ? -2.298 -6.746 -12.564 1.00 87.62 94 LYS A C 1
ATOM 702 O O . LYS A 1 94 ? -1.358 -7.499 -12.809 1.00 87.62 94 LYS A O 1
ATOM 707 N N . ARG A 1 95 ? -2.292 -5.453 -12.912 1.00 87.19 95 ARG A N 1
ATOM 708 C CA . ARG A 1 95 ? -1.177 -4.795 -13.621 1.00 87.19 95 ARG A CA 1
ATOM 709 C C . ARG A 1 95 ? 0.136 -4.885 -12.837 1.00 87.19 95 ARG A C 1
ATOM 711 O O . ARG A 1 95 ? 1.192 -5.055 -13.434 1.00 87.19 95 ARG A O 1
ATOM 718 N N . CYS A 1 96 ? 0.069 -4.816 -11.508 1.00 88.38 96 CYS A N 1
ATOM 719 C CA . CYS A 1 96 ? 1.222 -4.928 -10.615 1.00 8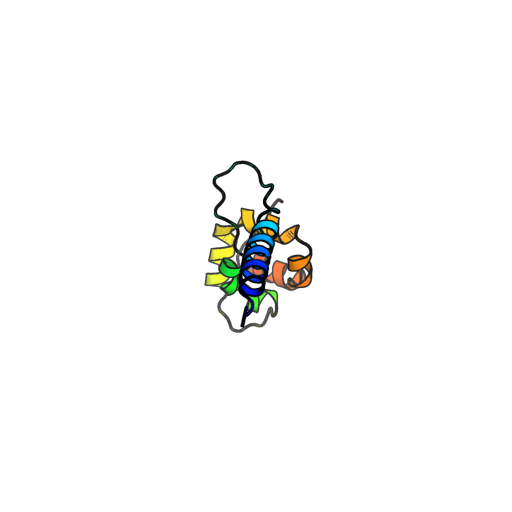8.38 96 CYS A CA 1
ATOM 720 C C . CYS A 1 96 ? 1.638 -6.374 -10.278 1.00 88.38 96 CYS A C 1
ATOM 722 O O . CYS A 1 96 ? 2.661 -6.566 -9.605 1.00 88.38 96 CYS A O 1
ATOM 724 N N . GLY A 1 97 ? 0.867 -7.381 -10.710 1.00 89.38 97 GLY A N 1
ATOM 725 C CA . GLY A 1 97 ? 1.071 -8.785 -10.339 1.00 89.38 97 GLY A CA 1
ATOM 726 C C . GLY A 1 97 ? 0.836 -9.050 -8.849 1.00 89.38 97 GLY A C 1
ATOM 727 O O . GLY A 1 97 ? 1.535 -9.859 -8.245 1.00 89.38 97 GLY A O 1
ATOM 728 N N . LEU A 1 98 ? -0.092 -8.315 -8.237 1.00 87.00 98 LEU A N 1
ATOM 729 C CA . LEU A 1 98 ? -0.446 -8.430 -6.828 1.00 87.00 98 LEU A CA 1
ATOM 730 C C . LEU A 1 98 ? -1.680 -9.314 -6.662 1.00 87.00 98 LEU A C 1
ATOM 732 O O . LEU A 1 98 ? -2.708 -9.091 -7.300 1.00 87.00 98 LEU A O 1
ATOM 736 N N . ALA A 1 99 ? -1.586 -10.292 -5.765 1.00 83.19 99 ALA A N 1
ATOM 737 C CA . ALA A 1 99 ? -2.764 -10.982 -5.264 1.00 83.19 99 ALA A CA 1
ATOM 738 C C . ALA A 1 99 ? -3.551 -10.047 -4.327 1.00 83.19 99 ALA A C 1
ATOM 740 O O . ALA A 1 99 ? -2.937 -9.207 -3.658 1.00 83.19 99 ALA A O 1
ATOM 741 N N . PRO A 1 100 ? -4.888 -10.183 -4.250 1.00 75.38 100 PRO A N 1
ATOM 742 C CA . PRO A 1 100 ? -5.665 -9.481 -3.238 1.00 75.38 100 PRO A CA 1
ATOM 743 C C . PRO A 1 100 ? -5.111 -9.822 -1.844 1.00 75.38 100 PRO A C 1
ATOM 745 O O . PRO A 1 100 ? -4.845 -10.999 -1.569 1.00 75.38 100 PRO A O 1
ATOM 748 N N . PRO A 1 101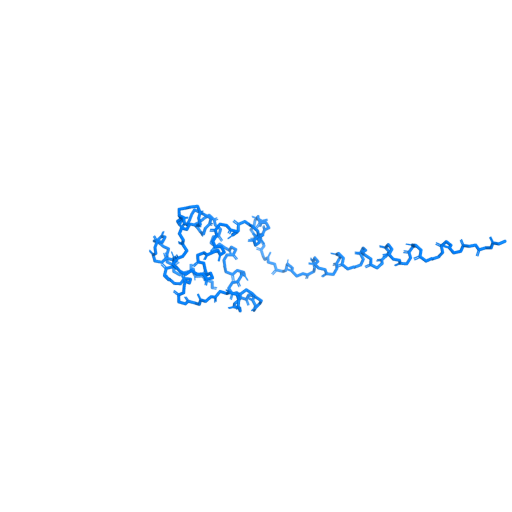 ? -4.883 -8.815 -0.983 1.00 73.38 101 PRO A N 1
ATOM 749 C CA . PRO A 1 101 ? -4.298 -9.050 0.326 1.00 73.38 101 PRO A CA 1
ATOM 750 C C . PRO A 1 101 ? -5.254 -9.889 1.178 1.00 73.38 101 PRO A C 1
ATOM 752 O O . PRO A 1 101 ? -6.470 -9.699 1.143 1.00 73.38 101 PRO A O 1
ATOM 755 N N . LYS A 1 102 ? -4.693 -10.829 1.944 1.00 74.12 102 LYS A N 1
ATOM 756 C CA . LYS A 1 102 ? -5.427 -11.513 3.010 1.00 74.12 102 LYS A CA 1
ATOM 757 C C . LYS A 1 102 ? -5.381 -10.624 4.243 1.00 74.12 102 LYS A C 1
ATOM 759 O O . LYS A 1 102 ? -4.407 -10.655 4.991 1.00 74.12 102 LYS A O 1
ATOM 764 N N . CYS A 1 103 ? -6.416 -9.812 4.358 1.00 71.69 103 CYS A N 1
ATOM 765 C CA . CYS A 1 103 ? -6.826 -9.108 5.556 1.00 71.69 103 CYS A CA 1
ATOM 766 C C . CYS A 1 103 ? -7.971 -9.935 6.175 1.00 71.69 103 CYS A C 1
ATOM 768 O O . CYS A 1 103 ? -8.048 -9.983 7.412 1.00 71.69 103 CYS A O 1
#

Secondary structure (DSSP, 8-state):
----SHHHHHHHHHHHHHHHHTTS-----SS------GGGGHHHHHHHH-TT--S-SHHHHHHHHHTHHHHHHHHH-HHHHTTS-HHHHHHHHHHTTPPPP--

Foldseek 3Di:
DDPDPPPVVVVVVVVVVVVVVVPPPDPDDDDPDPPLDVVQQVLCLCQQQPVPDPRDLPSNLVSCVVPVVSVVVLVVDVVNVVSGDVVSVVVSCVVSVHDNRDD

pLDDT: mean 70.51, std 15.99, range [38.44, 90.0]

Mean predicted aligned error: 14.17 Å

InterPro domains:
  IPR016140 Bifunctional inhibitor/plant lipid transfer protein/seed storage helical domain [PF00234] (38-103)
  IPR033872 Non-specific lipid-transfer protein type 2 [PTHR33214] (11-103)
  IPR036312 Bifunctional inhibitor/plant lipid transfer protein/seed storage helical domain superfamily [G3DSA:1.10.110.10] (34-103)
  IPR036312 Bifunctional inhibitor/plant lipid transfer protein/seed storage helical domain superfamily [SSF47699] (35-103)